Protein AF-A0AAD9GRA9-F1 (afdb_monomer_lite)

Foldseek 3Di:
DQDPVNVVVVVVVVVVCCVVPQDVCNLVVLVVCLQPAADPDDLVVSVVVNVVSCVSNVDDFVSSQVSSLVRYPDPQLSVQLVVVPDPTNVSSSVSSVVRVD

pLDDT: mean 87.87, std 10.51, range [48.94, 97.06]

Radius of gyration: 18.51 Å; chains: 1; bounding box: 30×25×58 Å

Organism: NCBI:txid4793

InterPro domains:
  IPR005162 Retrotransposon-derived protein PEG10, N-terminal capsid-like domain [PF03732] (7-73)

Secondary structure (DSSP, 8-state):
---HHHHHHHHHHHHHHHHHHSPTTHHHHHHHHHHT----S-HHHHHHHHHHHHHHH---HHHHHHHHHHH-S-HHHHHHHHHT--SSHHHHHHHHHHHT-

Sequence (101 aa):
MTDDSSSKLWNAMKLNMAMEFMEPNFMEKSRNRLLTINQTGGYTGYVGNFRELNRIVQVDSLTAMNVFLNGLSDVNMKREILRKKPVDLNSAIQEGFLSGN

Structure (mmCIF, N/CA/C/O backbone):
data_AF-A0AAD9GRA9-F1
#
_entry.id   AF-A0AAD9GRA9-F1
#
loop_
_atom_site.group_PDB
_atom_site.id
_atom_site.type_symbol
_atom_site.label_atom_id
_atom_site.label_alt_id
_atom_site.label_comp_id
_atom_site.label_asym_id
_atom_site.label_entity_id
_atom_site.label_seq_id
_atom_site.pdbx_PDB_ins_code
_atom_site.Cartn_x
_atom_site.Cartn_y
_atom_site.Cartn_z
_atom_site.occupancy
_atom_site.B_iso_or_equiv
_atom_site.auth_seq_id
_atom_site.auth_comp_id
_atom_site.auth_asym_id
_atom_site.auth_atom_id
_atom_site.pdbx_PDB_model_num
ATOM 1 N N . MET A 1 1 ? -9.893 -7.010 -42.543 1.00 54.47 1 MET A N 1
ATOM 2 C CA . MET A 1 1 ? -8.926 -7.938 -41.922 1.00 54.47 1 MET A CA 1
ATOM 3 C C . MET A 1 1 ? -7.594 -7.218 -41.898 1.00 54.47 1 MET A C 1
ATOM 5 O O . MET A 1 1 ? -7.092 -6.903 -42.965 1.00 54.47 1 MET A O 1
ATOM 9 N N . THR A 1 2 ? -7.090 -6.844 -40.726 1.00 58.56 2 THR A N 1
ATOM 10 C CA . THR A 1 2 ? -5.717 -6.336 -40.590 1.00 58.56 2 THR A CA 1
ATOM 11 C C . THR A 1 2 ? -4.787 -7.526 -40.784 1.00 58.56 2 THR A C 1
ATOM 13 O O . THR A 1 2 ? -5.002 -8.556 -40.145 1.00 58.56 2 THR A O 1
ATOM 16 N N . ASP A 1 3 ? -3.829 -7.441 -41.707 1.00 79.75 3 ASP A N 1
ATOM 17 C CA . ASP A 1 3 ? -2.873 -8.532 -41.872 1.00 79.75 3 ASP A CA 1
ATOM 18 C C . ASP A 1 3 ? -1.952 -8.643 -40.643 1.00 79.75 3 ASP A C 1
ATOM 20 O O . ASP A 1 3 ? -1.746 -7.686 -39.889 1.00 79.75 3 ASP A O 1
ATOM 24 N N . ASP A 1 4 ? -1.420 -9.843 -40.419 1.00 79.19 4 ASP A N 1
ATOM 25 C CA . ASP A 1 4 ? -0.574 -10.168 -39.265 1.00 79.19 4 ASP A CA 1
ATOM 26 C C . ASP A 1 4 ? 0.684 -9.276 -39.194 1.00 79.19 4 ASP A C 1
ATOM 28 O O . ASP A 1 4 ? 1.188 -8.968 -38.112 1.00 79.19 4 ASP A O 1
ATOM 32 N N . SER A 1 5 ? 1.157 -8.784 -40.344 1.00 80.81 5 SER A N 1
ATOM 33 C CA . SER A 1 5 ? 2.304 -7.875 -40.422 1.00 80.81 5 SER A CA 1
ATOM 34 C C . SER A 1 5 ? 1.990 -6.500 -39.827 1.00 80.81 5 SER A C 1
ATOM 36 O O . SER A 1 5 ? 2.770 -5.964 -39.037 1.00 80.81 5 SER A O 1
ATOM 38 N N . SER A 1 6 ? 0.799 -5.980 -40.115 1.00 79.25 6 SER A N 1
ATOM 39 C CA . SER A 1 6 ? 0.297 -4.698 -39.632 1.00 79.25 6 SER A CA 1
ATOM 40 C C . SER A 1 6 ? 0.061 -4.747 -38.124 1.00 79.25 6 SER A C 1
ATOM 42 O O . SER A 1 6 ? 0.420 -3.817 -37.401 1.00 79.25 6 SER A O 1
ATOM 44 N N . SER A 1 7 ? -0.470 -5.864 -37.618 1.00 81.50 7 SER A N 1
ATOM 45 C CA . SER A 1 7 ? -0.639 -6.083 -36.179 1.00 81.50 7 SER A CA 1
ATOM 46 C C . SER A 1 7 ? 0.699 -6.170 -35.439 1.00 81.50 7 SER A C 1
ATOM 48 O O . SER A 1 7 ? 0.843 -5.589 -34.361 1.00 81.50 7 SER A O 1
ATOM 50 N N . LYS A 1 8 ? 1.702 -6.841 -36.015 1.00 83.62 8 LYS A N 1
ATOM 51 C CA . LYS A 1 8 ? 3.054 -6.923 -35.439 1.00 83.62 8 LYS A CA 1
ATOM 52 C C . LYS A 1 8 ? 3.751 -5.567 -35.409 1.00 83.62 8 LYS A C 1
ATOM 54 O O . LYS A 1 8 ? 4.305 -5.204 -34.373 1.00 83.62 8 LYS A O 1
ATOM 59 N N . LEU A 1 9 ? 3.674 -4.805 -36.501 1.00 85.00 9 LEU A N 1
ATOM 60 C CA . LEU A 1 9 ? 4.244 -3.460 -36.580 1.00 85.00 9 LEU A CA 1
ATOM 61 C C . LEU A 1 9 ? 3.606 -2.525 -35.546 1.00 85.00 9 LEU A C 1
ATOM 63 O O . LEU A 1 9 ? 4.314 -1.812 -34.839 1.00 85.00 9 LEU A O 1
ATOM 67 N N . TRP A 1 10 ? 2.282 -2.588 -35.393 1.00 79.50 10 TRP A N 1
ATOM 68 C CA . TRP A 1 10 ? 1.557 -1.791 -34.406 1.00 79.50 10 TRP A CA 1
ATOM 69 C C . TRP A 1 10 ? 1.948 -2.132 -32.962 1.00 79.50 10 TRP A C 1
ATOM 71 O O . TRP A 1 10 ? 2.174 -1.238 -32.147 1.00 7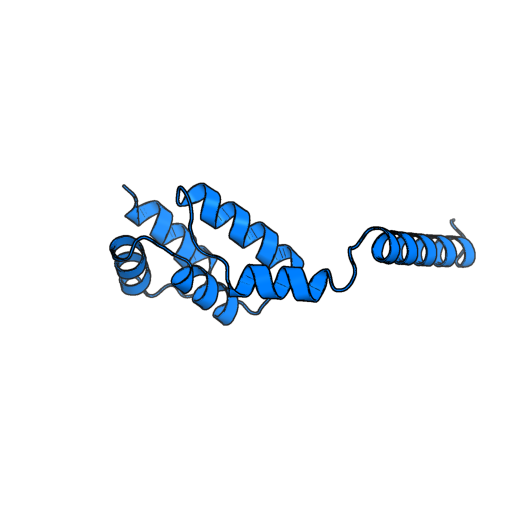9.50 10 TRP A O 1
ATOM 81 N N . ASN A 1 11 ? 2.092 -3.420 -32.644 1.00 81.25 11 ASN A N 1
ATOM 82 C CA . ASN A 1 11 ? 2.547 -3.858 -31.325 1.00 81.25 11 ASN A CA 1
ATOM 83 C C . ASN A 1 11 ? 3.992 -3.427 -31.040 1.00 81.25 11 ASN A C 1
ATOM 85 O O . ASN A 1 11 ? 4.279 -2.970 -29.935 1.00 81.25 11 ASN A O 1
ATOM 89 N N . ALA A 1 12 ? 4.883 -3.519 -32.032 1.00 80.38 12 ALA A N 1
ATOM 90 C CA . ALA A 1 12 ? 6.266 -3.066 -31.910 1.00 80.38 12 ALA A CA 1
ATOM 91 C C . ALA A 1 12 ? 6.354 -1.545 -31.713 1.00 80.38 12 ALA A C 1
ATOM 93 O O . ALA A 1 12 ? 7.077 -1.082 -30.836 1.00 80.38 12 ALA A O 1
ATOM 94 N N . MET A 1 13 ? 5.564 -0.764 -32.457 1.00 77.81 13 MET A N 1
ATOM 95 C CA . MET A 1 13 ? 5.474 0.689 -32.275 1.00 77.81 13 MET A CA 1
ATOM 96 C C . MET A 1 13 ? 4.944 1.057 -30.891 1.00 77.81 13 MET A C 1
ATOM 98 O O . MET A 1 13 ? 5.504 1.925 -30.233 1.00 77.81 13 MET A O 1
ATOM 102 N N . LYS A 1 14 ? 3.907 0.365 -30.410 1.00 77.44 14 LYS A N 1
ATOM 103 C CA . LYS A 1 14 ? 3.356 0.584 -29.069 1.00 77.44 14 LYS A CA 1
ATOM 104 C C . LYS A 1 14 ? 4.368 0.253 -27.969 1.00 77.44 14 LYS A C 1
ATOM 106 O O . LYS A 1 14 ? 4.432 0.973 -26.977 1.00 77.44 14 LYS A O 1
ATOM 111 N N . LEU A 1 15 ? 5.163 -0.804 -28.151 1.00 75.44 15 LEU A N 1
ATOM 112 C CA . LEU A 1 15 ? 6.250 -1.160 -27.240 1.00 75.44 15 LEU A CA 1
ATOM 113 C C . LEU A 1 15 ? 7.360 -0.102 -27.266 1.00 75.44 15 LEU A C 1
ATOM 115 O O . LEU A 1 15 ? 7.772 0.351 -26.207 1.00 75.44 15 LEU A O 1
ATOM 119 N N . ASN A 1 16 ? 7.800 0.335 -28.450 1.00 72.31 16 ASN A N 1
ATOM 120 C CA . ASN A 1 16 ? 8.809 1.386 -28.587 1.00 72.31 16 ASN A CA 1
ATOM 121 C C . ASN A 1 16 ? 8.339 2.706 -27.979 1.00 72.31 16 ASN A C 1
ATOM 123 O O . ASN A 1 16 ? 9.079 3.304 -27.215 1.00 72.31 16 ASN A O 1
ATOM 127 N N . MET A 1 17 ? 7.094 3.121 -28.219 1.00 71.31 17 MET A N 1
ATOM 128 C CA . MET A 1 17 ? 6.523 4.309 -27.580 1.00 71.31 17 MET A CA 1
ATOM 129 C C . MET A 1 17 ? 6.450 4.144 -26.061 1.00 71.31 17 MET A C 1
ATOM 131 O O . MET A 1 17 ? 6.791 5.064 -25.330 1.00 71.31 17 MET A O 1
ATOM 135 N N . ALA A 1 18 ? 6.057 2.971 -25.558 1.00 66.94 18 ALA A N 1
ATOM 136 C CA . ALA A 1 18 ? 6.092 2.718 -24.123 1.00 66.94 18 ALA A CA 1
ATOM 137 C C . ALA A 1 18 ? 7.523 2.807 -23.569 1.00 66.94 18 ALA A C 1
ATOM 139 O O . ALA A 1 18 ? 7.704 3.396 -22.516 1.00 66.94 18 ALA A O 1
ATOM 140 N N . MET A 1 19 ? 8.532 2.292 -24.276 1.00 64.31 19 MET A N 1
ATOM 141 C CA . MET A 1 19 ? 9.939 2.361 -23.859 1.00 64.31 19 MET A CA 1
ATOM 142 C C . MET A 1 19 ? 10.546 3.767 -23.972 1.00 64.31 19 MET A C 1
ATOM 144 O O . MET A 1 19 ? 11.352 4.133 -23.126 1.00 64.31 19 MET A O 1
ATOM 148 N N . GLU A 1 20 ? 10.177 4.553 -24.985 1.00 64.31 20 GLU A N 1
ATOM 149 C CA . GLU A 1 20 ? 10.683 5.917 -25.194 1.00 64.31 20 GLU A CA 1
ATOM 150 C C . GLU A 1 20 ? 10.021 6.939 -24.262 1.00 64.31 20 GLU A C 1
ATOM 152 O O . GLU A 1 20 ? 10.677 7.879 -23.815 1.00 64.31 20 GLU A O 1
ATOM 157 N N . PHE A 1 21 ? 8.732 6.763 -23.949 1.00 63.62 21 PHE A N 1
ATOM 158 C CA . PHE A 1 21 ? 7.992 7.662 -23.058 1.00 63.62 21 PHE A CA 1
ATOM 159 C C . PHE A 1 21 ? 8.009 7.224 -21.589 1.00 63.62 21 PHE A C 1
ATOM 161 O O . PHE A 1 21 ? 7.759 8.054 -20.711 1.00 63.62 21 PHE A O 1
ATOM 168 N N . MET A 1 22 ? 8.287 5.951 -21.283 1.00 69.19 22 MET A N 1
ATOM 169 C CA . MET A 1 22 ? 8.584 5.550 -19.910 1.00 69.19 22 MET A CA 1
ATOM 170 C C . MET A 1 22 ? 10.008 5.960 -19.571 1.00 69.19 22 MET A C 1
ATOM 172 O O . MET A 1 22 ? 10.971 5.540 -20.204 1.00 69.19 22 MET A O 1
ATOM 176 N N . GLU A 1 23 ? 10.133 6.766 -18.523 1.00 71.38 23 GLU A N 1
ATOM 177 C CA . GLU A 1 23 ? 11.423 7.131 -17.957 1.00 71.38 23 GLU A CA 1
ATOM 178 C C . GLU A 1 23 ? 12.277 5.866 -17.712 1.00 71.38 23 GLU A C 1
ATOM 180 O O . GLU A 1 23 ? 11.737 4.849 -17.259 1.00 71.38 23 GLU A O 1
ATOM 185 N N . PRO A 1 24 ? 13.600 5.890 -17.962 1.00 78.38 24 PRO A N 1
ATOM 186 C CA . PRO A 1 24 ? 14.461 4.765 -17.629 1.00 78.38 24 PRO A CA 1
ATOM 187 C C . PRO A 1 24 ? 14.217 4.294 -16.193 1.00 78.38 24 PRO A C 1
ATOM 189 O O . PRO A 1 24 ? 14.096 5.104 -15.262 1.00 78.38 24 PRO A O 1
ATOM 192 N N . AS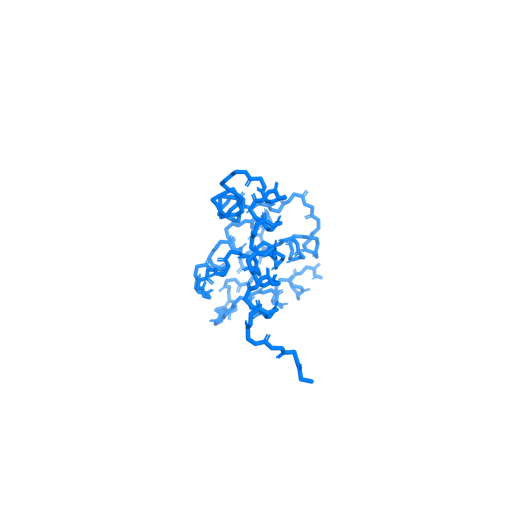N A 1 25 ? 14.124 2.975 -16.026 1.00 81.62 25 ASN A N 1
ATOM 193 C CA . ASN A 1 25 ? 13.826 2.311 -14.758 1.00 81.62 25 ASN A CA 1
ATOM 194 C C . ASN A 1 25 ? 12.453 2.684 -14.165 1.00 81.62 25 ASN A C 1
ATOM 196 O O . ASN A 1 25 ? 12.269 2.594 -12.951 1.00 81.62 25 ASN A O 1
ATOM 200 N N . PHE A 1 26 ? 11.474 3.082 -14.991 1.00 83.38 26 PHE A N 1
ATOM 201 C CA . PHE A 1 26 ? 10.117 3.441 -14.556 1.00 83.38 26 PHE A CA 1
ATOM 202 C C . PHE A 1 26 ? 9.528 2.423 -13.575 1.00 83.38 26 PHE A C 1
ATOM 204 O O . PHE A 1 26 ? 9.098 2.796 -12.489 1.00 83.38 26 PHE A O 1
ATOM 211 N N . MET A 1 27 ? 9.584 1.129 -13.907 1.00 86.38 27 MET A N 1
ATOM 212 C CA . MET A 1 27 ? 9.041 0.074 -13.045 1.00 86.38 27 MET A CA 1
ATOM 213 C C . MET A 1 27 ? 9.761 -0.021 -11.695 1.00 86.38 27 MET A C 1
ATOM 215 O O . MET A 1 27 ? 9.110 -0.211 -10.667 1.00 86.38 27 MET A O 1
ATOM 219 N N . GLU A 1 28 ? 11.085 0.141 -11.669 1.00 89.19 28 GLU A N 1
ATOM 220 C CA . GLU A 1 28 ? 11.862 0.156 -10.423 1.00 89.19 28 GLU A CA 1
ATOM 221 C C . GLU A 1 28 ? 11.535 1.397 -9.588 1.00 89.19 28 GLU A C 1
ATOM 223 O O . GLU A 1 28 ? 11.317 1.291 -8.382 1.00 89.19 28 GLU A O 1
ATOM 228 N N . LYS A 1 29 ? 11.407 2.567 -10.225 1.00 89.38 29 LYS A N 1
ATOM 229 C CA . LYS A 1 29 ? 10.996 3.817 -9.572 1.00 89.38 29 LYS A CA 1
ATOM 230 C C . LYS A 1 29 ? 9.584 3.717 -9.003 1.00 89.38 29 LYS A C 1
ATOM 232 O O . LYS A 1 29 ? 9.370 4.098 -7.854 1.00 89.38 29 LYS A O 1
ATOM 237 N N . SER A 1 30 ? 8.629 3.176 -9.759 1.00 91.00 30 SER A N 1
ATOM 238 C CA . SER A 1 30 ? 7.258 2.944 -9.294 1.00 91.00 30 SER A CA 1
ATOM 239 C C . SER A 1 30 ? 7.223 1.959 -8.129 1.00 91.00 30 SER A C 1
ATOM 241 O O . SER A 1 30 ? 6.537 2.219 -7.142 1.00 91.00 30 SER A O 1
ATOM 243 N N . ARG A 1 31 ? 7.998 0.867 -8.199 1.00 93.56 31 ARG A N 1
ATOM 244 C CA . ARG A 1 31 ? 8.124 -0.104 -7.104 1.00 93.56 31 ARG A CA 1
ATOM 245 C C . ARG A 1 31 ? 8.699 0.547 -5.852 1.00 93.56 31 ARG A C 1
ATOM 247 O O . ARG A 1 31 ? 8.101 0.423 -4.790 1.00 93.56 31 ARG A O 1
ATOM 254 N N . ASN A 1 32 ? 9.802 1.280 -5.973 1.00 94.31 32 ASN A N 1
ATOM 255 C CA . ASN A 1 32 ? 10.409 1.983 -4.845 1.00 94.31 32 ASN A CA 1
ATOM 256 C C . ASN A 1 32 ? 9.439 2.996 -4.239 1.00 94.31 32 ASN A C 1
ATOM 258 O O . ASN A 1 32 ? 9.300 3.046 -3.023 1.00 94.31 32 ASN A O 1
ATOM 262 N N . ARG A 1 33 ? 8.714 3.746 -5.076 1.00 94.31 33 ARG A N 1
ATOM 263 C CA . ARG A 1 33 ? 7.708 4.711 -4.622 1.00 94.31 33 ARG A CA 1
ATOM 264 C C . ARG A 1 33 ? 6.533 4.051 -3.907 1.00 94.31 33 ARG A C 1
ATOM 266 O O . ARG A 1 33 ? 6.030 4.633 -2.956 1.00 94.31 33 ARG A O 1
ATOM 273 N N . LEU A 1 34 ? 6.103 2.863 -4.338 1.00 96.31 34 LEU A N 1
ATOM 274 C CA . LEU A 1 34 ? 5.092 2.082 -3.624 1.00 96.31 34 LEU A CA 1
ATOM 275 C C . LEU A 1 34 ? 5.628 1.612 -2.267 1.00 96.31 34 LEU A C 1
ATOM 277 O O . LEU A 1 34 ? 4.956 1.789 -1.262 1.00 96.31 34 LEU A O 1
ATOM 281 N N . LEU A 1 35 ? 6.836 1.046 -2.224 1.00 95.19 35 LEU A N 1
ATOM 282 C CA . LEU A 1 35 ? 7.421 0.493 -0.996 1.00 95.19 35 LEU A CA 1
ATOM 283 C C . LEU A 1 35 ? 7.743 1.557 0.063 1.00 95.19 35 LEU A C 1
ATOM 285 O O . LEU A 1 35 ? 7.792 1.233 1.247 1.00 95.19 35 LEU A O 1
ATOM 289 N N . THR A 1 36 ? 7.953 2.808 -0.346 1.00 95.31 36 THR A N 1
ATOM 290 C CA . THR A 1 36 ? 8.237 3.940 0.550 1.00 95.31 36 THR A CA 1
ATOM 291 C C . THR A 1 36 ? 7.065 4.913 0.687 1.00 95.31 36 THR A C 1
ATOM 293 O O . THR A 1 36 ? 7.236 6.014 1.216 1.00 95.31 36 THR A O 1
ATOM 296 N N . ILE A 1 37 ? 5.872 4.538 0.208 1.00 95.69 37 ILE A N 1
ATOM 297 C CA . ILE A 1 37 ? 4.705 5.417 0.244 1.00 95.69 37 ILE A CA 1
ATOM 298 C C . ILE A 1 37 ? 4.277 5.686 1.689 1.00 95.69 37 ILE A C 1
ATOM 300 O O . ILE A 1 37 ? 4.004 4.767 2.455 1.00 95.69 37 ILE A O 1
ATOM 304 N N . ASN A 1 38 ? 4.152 6.965 2.034 1.00 95.75 38 ASN A N 1
ATOM 305 C CA . ASN A 1 38 ? 3.647 7.413 3.326 1.00 95.75 38 ASN A CA 1
ATOM 306 C C . ASN A 1 38 ? 2.473 8.373 3.127 1.00 95.75 38 ASN A C 1
ATOM 308 O O . ASN A 1 38 ? 2.412 9.123 2.148 1.00 95.75 38 ASN A O 1
ATOM 312 N N . GLN A 1 39 ? 1.544 8.363 4.073 1.00 95.31 39 GLN A N 1
ATOM 313 C CA . GLN A 1 39 ? 0.412 9.270 4.120 1.00 95.31 39 GLN A CA 1
ATOM 314 C C . GLN A 1 39 ? 0.890 10.678 4.491 1.00 95.31 39 GLN A C 1
ATOM 316 O O . GLN A 1 39 ? 1.224 10.959 5.639 1.00 95.31 39 GLN A O 1
ATOM 321 N N . THR A 1 40 ? 0.886 11.581 3.513 1.00 90.38 40 THR A N 1
ATOM 322 C CA . THR A 1 40 ? 1.241 13.000 3.693 1.00 90.38 40 THR A CA 1
ATOM 323 C C . THR A 1 40 ? 0.025 13.925 3.790 1.00 90.38 40 THR A C 1
ATOM 325 O O . THR A 1 40 ? 0.175 15.098 4.114 1.00 90.38 40 THR A O 1
ATOM 328 N N . GLY A 1 41 ? -1.181 13.413 3.527 1.00 89.81 41 GLY A N 1
ATOM 329 C CA . GLY A 1 41 ? -2.433 14.169 3.561 1.00 89.81 41 GLY A CA 1
ATOM 330 C C . GLY A 1 41 ? -3.605 13.348 4.097 1.00 89.81 41 GLY A C 1
ATOM 331 O O . GLY A 1 41 ? -3.426 12.375 4.832 1.00 89.81 41 GLY A O 1
ATOM 332 N N . GLY A 1 42 ? -4.824 13.737 3.719 1.00 93.12 42 GLY A N 1
ATOM 333 C CA . GLY A 1 42 ? -6.038 13.033 4.128 1.00 93.12 42 GLY A CA 1
ATOM 334 C C . GLY A 1 42 ? -6.064 11.570 3.670 1.00 93.12 42 GLY A C 1
ATOM 335 O O . GLY A 1 42 ? -5.501 11.217 2.629 1.00 93.12 42 GLY A O 1
ATOM 336 N N . TYR A 1 43 ? -6.763 10.732 4.436 1.00 94.25 43 TYR A N 1
ATOM 337 C CA . TYR A 1 43 ? -6.846 9.288 4.202 1.00 94.25 43 TYR A CA 1
ATOM 338 C C . TYR A 1 43 ? -7.318 8.941 2.781 1.00 94.25 43 TYR A C 1
ATOM 340 O O . TYR A 1 43 ? -6.694 8.134 2.097 1.00 94.25 43 TYR A O 1
ATOM 348 N N . THR A 1 44 ? -8.349 9.627 2.279 1.00 94.56 44 THR A N 1
ATOM 349 C CA . THR A 1 44 ? -8.869 9.435 0.914 1.00 94.56 44 THR A CA 1
ATOM 350 C C . THR A 1 44 ? -7.801 9.652 -0.159 1.00 94.56 44 THR A C 1
ATOM 352 O O . THR A 1 44 ? -7.685 8.853 -1.088 1.00 94.56 44 THR A O 1
ATOM 355 N N . GLY A 1 45 ? -6.993 10.709 -0.023 1.00 95.19 45 GLY A N 1
ATOM 356 C CA . GLY A 1 45 ? -5.910 11.003 -0.965 1.00 95.19 45 GLY A CA 1
ATOM 357 C C . GLY A 1 45 ? -4.805 9.950 -0.908 1.00 95.19 45 GLY A C 1
ATOM 358 O O . GLY A 1 45 ? -4.297 9.522 -1.943 1.00 95.19 45 GLY A O 1
ATOM 359 N N . TYR A 1 46 ? -4.484 9.469 0.294 1.00 96.44 46 TYR A N 1
ATOM 360 C CA . TYR A 1 46 ? -3.537 8.373 0.476 1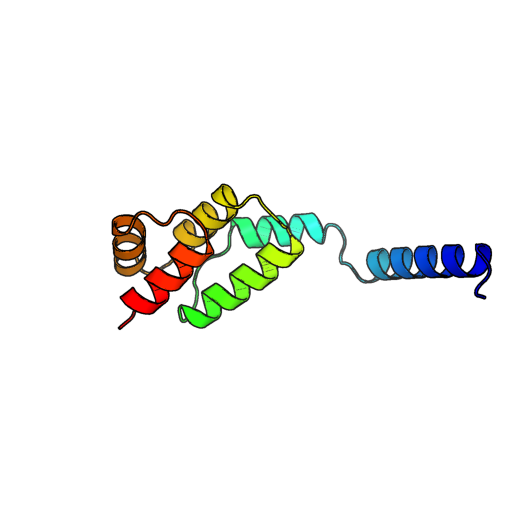.00 96.44 46 TYR A CA 1
ATOM 361 C C . TYR A 1 46 ? -4.015 7.074 -0.186 1.00 96.44 46 TYR A C 1
ATOM 363 O O . TYR A 1 46 ? -3.266 6.474 -0.956 1.00 96.44 46 TYR A O 1
ATOM 371 N N . VAL A 1 47 ? -5.273 6.680 0.037 1.00 96.31 47 VAL A N 1
ATOM 372 C CA . VAL A 1 47 ? -5.882 5.493 -0.586 1.00 96.31 47 VAL A CA 1
ATOM 373 C C . VAL A 1 47 ? -5.854 5.587 -2.113 1.00 96.31 47 VAL A C 1
ATOM 375 O O . VAL A 1 47 ? -5.506 4.607 -2.774 1.00 96.31 47 VAL A O 1
ATOM 378 N N . GLY A 1 48 ? -6.191 6.753 -2.677 1.00 96.06 48 GLY A N 1
ATOM 379 C CA . GLY A 1 48 ? -6.139 6.994 -4.121 1.00 96.06 48 GLY A CA 1
ATOM 380 C C . GLY A 1 48 ? -4.734 6.784 -4.688 1.00 96.06 48 GLY A C 1
ATOM 381 O O . GLY A 1 48 ? -4.535 5.921 -5.543 1.00 96.06 48 GLY A O 1
ATOM 382 N N . ASN A 1 49 ? -3.747 7.488 -4.128 1.00 95.12 49 ASN A N 1
ATOM 383 C CA . ASN A 1 49 ? -2.349 7.395 -4.556 1.00 95.12 49 ASN A CA 1
ATOM 384 C C . ASN A 1 49 ? -1.791 5.969 -4.424 1.00 95.12 49 ASN A C 1
ATOM 386 O O . ASN A 1 49 ? -1.092 5.481 -5.314 1.00 95.12 49 ASN A 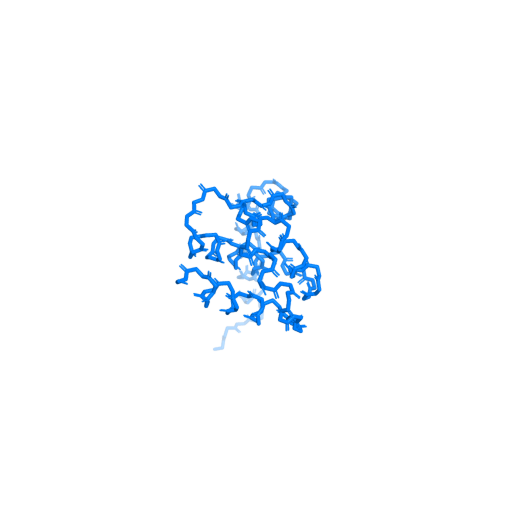O 1
ATOM 390 N N . PHE A 1 50 ? -2.115 5.280 -3.325 1.00 97.06 50 PHE A N 1
ATOM 391 C CA . PHE A 1 50 ? -1.695 3.900 -3.106 1.00 97.06 50 PHE A CA 1
ATOM 392 C C . PHE A 1 50 ? -2.279 2.959 -4.165 1.00 97.06 50 PHE A C 1
ATOM 394 O O . PHE A 1 50 ? -1.552 2.154 -4.746 1.00 97.06 50 PHE A O 1
ATOM 401 N N . ARG A 1 51 ? -3.585 3.066 -4.450 1.00 95.75 51 ARG A N 1
ATOM 402 C CA . ARG A 1 51 ? -4.262 2.229 -5.453 1.00 95.75 51 ARG A CA 1
ATOM 403 C C . ARG A 1 51 ? -3.690 2.434 -6.849 1.00 95.75 51 ARG A C 1
ATOM 405 O O . ARG A 1 51 ? -3.499 1.453 -7.564 1.00 95.75 51 ARG A O 1
ATOM 412 N N . GLU A 1 52 ? -3.387 3.672 -7.227 1.00 94.00 52 GLU A N 1
ATOM 413 C CA . GLU A 1 52 ? -2.777 3.968 -8.525 1.00 94.00 52 GLU A CA 1
ATOM 414 C C . GLU A 1 52 ? -1.389 3.338 -8.669 1.00 94.00 52 GLU A C 1
ATOM 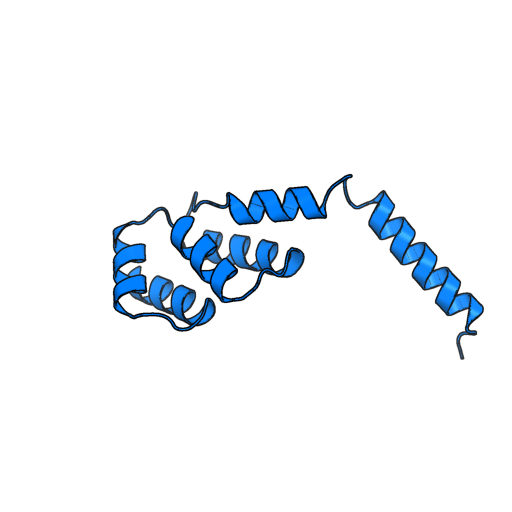416 O O . GLU A 1 52 ? -1.125 2.662 -9.666 1.00 94.00 52 GLU A O 1
ATOM 421 N N . LEU A 1 53 ? -0.529 3.488 -7.657 1.00 94.19 53 LEU A N 1
ATOM 422 C CA . LEU A 1 53 ? 0.805 2.883 -7.655 1.00 94.19 53 LEU A CA 1
ATOM 423 C C . LEU A 1 53 ? 0.734 1.353 -7.632 1.00 94.19 53 LEU A C 1
ATOM 425 O O . LEU A 1 53 ? 1.432 0.691 -8.402 1.00 94.19 53 LEU A O 1
ATOM 429 N N . ASN A 1 54 ? -0.147 0.779 -6.811 1.00 94.56 54 ASN A N 1
ATOM 430 C CA . ASN A 1 54 ? -0.320 -0.668 -6.738 1.00 94.56 54 ASN A CA 1
ATOM 431 C C . ASN A 1 54 ? -0.883 -1.259 -8.043 1.00 94.56 54 ASN A C 1
ATOM 433 O O . ASN A 1 54 ? -0.520 -2.369 -8.414 1.00 94.56 54 ASN A O 1
ATOM 437 N N . ARG A 1 55 ? -1.711 -0.515 -8.790 1.00 93.50 55 ARG A N 1
ATOM 438 C CA . ARG A 1 55 ? -2.208 -0.935 -10.114 1.00 93.50 55 ARG A CA 1
ATOM 439 C C . ARG A 1 55 ? -1.083 -1.075 -11.145 1.00 93.50 55 ARG A C 1
ATOM 441 O O . ARG A 1 55 ? -1.167 -1.940 -12.016 1.00 93.50 55 ARG A O 1
ATOM 448 N N . ILE A 1 56 ? -0.067 -0.215 -11.058 1.00 90.56 56 ILE A N 1
ATOM 449 C CA . ILE A 1 56 ? 1.097 -0.223 -11.955 1.00 90.56 56 ILE A CA 1
ATOM 450 C C . ILE A 1 56 ? 2.071 -1.337 -11.555 1.00 90.56 56 ILE A C 1
ATOM 452 O O . ILE A 1 56 ? 2.508 -2.100 -12.409 1.00 90.56 56 ILE A O 1
ATOM 456 N N . VAL A 1 57 ? 2.409 -1.434 -10.265 1.00 91.81 57 VAL A N 1
ATOM 457 C CA . VAL A 1 57 ? 3.454 -2.349 -9.767 1.00 91.81 57 VAL A CA 1
ATOM 458 C C . VAL A 1 57 ? 2.944 -3.780 -9.567 1.00 91.81 57 VAL A C 1
ATOM 460 O O . VAL A 1 57 ? 3.705 -4.718 -9.785 1.00 91.81 57 VAL A O 1
ATOM 463 N N . GLN A 1 58 ? 1.679 -3.943 -9.168 1.00 92.75 58 GLN A N 1
ATOM 464 C CA . GLN A 1 58 ? 0.996 -5.225 -8.955 1.00 92.75 58 GLN A CA 1
ATOM 465 C C . GLN A 1 58 ? 1.730 -6.166 -7.989 1.00 92.75 58 GLN A C 1
ATOM 467 O O . GLN A 1 58 ? 2.100 -7.283 -8.347 1.00 92.75 58 GLN A O 1
ATOM 472 N N . VAL A 1 59 ? 1.950 -5.721 -6.747 1.00 93.25 59 VAL A N 1
ATOM 473 C CA . VAL A 1 59 ? 2.453 -6.629 -5.701 1.00 93.25 59 VAL A CA 1
ATOM 474 C C . VAL A 1 59 ? 1.344 -7.568 -5.218 1.00 93.25 59 VAL A C 1
ATOM 476 O O . VAL A 1 59 ? 0.155 -7.306 -5.422 1.00 93.25 59 VAL A O 1
ATOM 479 N N . ASP A 1 60 ? 1.722 -8.671 -4.572 1.00 93.69 60 ASP A N 1
ATOM 480 C CA . ASP A 1 60 ? 0.753 -9.608 -4.009 1.00 93.69 60 ASP A CA 1
ATOM 481 C C . ASP A 1 60 ? -0.107 -8.948 -2.915 1.00 93.69 60 ASP A C 1
ATOM 483 O O . ASP A 1 60 ? 0.279 -7.953 -2.297 1.00 93.69 60 ASP A O 1
ATOM 487 N N . SER A 1 61 ? -1.295 -9.507 -2.675 1.00 90.44 61 SER A N 1
ATOM 488 C CA . SER A 1 61 ? -2.298 -8.907 -1.786 1.00 90.44 61 SER A CA 1
ATOM 489 C C . SER A 1 61 ? -1.794 -8.698 -0.352 1.00 90.44 61 SER A C 1
ATOM 491 O O . SER A 1 61 ? -2.082 -7.662 0.252 1.00 90.44 61 SER A O 1
ATOM 493 N N . LEU A 1 62 ? -1.001 -9.639 0.174 1.00 92.38 62 LEU A N 1
ATOM 494 C CA . LEU A 1 62 ? -0.466 -9.562 1.531 1.00 92.38 62 LEU A CA 1
ATOM 495 C C . LEU A 1 62 ? 0.588 -8.457 1.633 1.00 92.38 62 LEU A C 1
ATOM 497 O O . LEU A 1 62 ? 0.535 -7.632 2.546 1.00 92.38 62 LEU A O 1
ATOM 501 N N . THR A 1 63 ? 1.507 -8.393 0.668 1.00 94.44 63 THR A N 1
ATOM 502 C CA . THR A 1 63 ? 2.485 -7.305 0.576 1.00 94.44 63 THR A CA 1
ATOM 503 C C . THR A 1 63 ? 1.792 -5.957 0.408 1.00 94.44 63 THR A C 1
ATOM 505 O O . THR A 1 63 ? 2.128 -5.018 1.125 1.00 94.44 63 THR A O 1
ATOM 508 N N . ALA A 1 64 ? 0.787 -5.850 -0.468 1.00 96.12 64 ALA A N 1
ATOM 509 C CA . ALA A 1 64 ? 0.042 -4.609 -0.669 1.00 96.12 64 ALA A CA 1
ATOM 510 C C . ALA A 1 64 ? -0.606 -4.128 0.638 1.00 96.12 64 ALA A C 1
ATOM 512 O O . ALA A 1 64 ? -0.470 -2.962 1.002 1.00 96.12 64 ALA A O 1
ATOM 513 N N . MET A 1 65 ? -1.259 -5.029 1.377 1.00 96.00 65 MET A N 1
ATOM 514 C CA . MET A 1 65 ? -1.864 -4.704 2.668 1.00 96.00 65 MET A CA 1
ATOM 515 C C . MET A 1 65 ? -0.814 -4.255 3.693 1.00 96.00 65 MET A C 1
ATOM 517 O O . MET A 1 65 ? -1.008 -3.244 4.364 1.00 96.00 65 MET A O 1
ATOM 521 N N . ASN A 1 66 ? 0.319 -4.954 3.787 1.00 95.25 66 ASN A N 1
ATOM 522 C CA . ASN A 1 66 ? 1.389 -4.597 4.718 1.00 95.25 66 ASN A CA 1
ATOM 523 C C . ASN A 1 66 ? 2.008 -3.231 4.398 1.00 95.25 66 ASN A C 1
ATOM 525 O O . ASN A 1 66 ? 2.194 -2.417 5.301 1.00 95.25 66 ASN A O 1
ATOM 529 N N . VAL A 1 67 ? 2.301 -2.954 3.124 1.00 96.69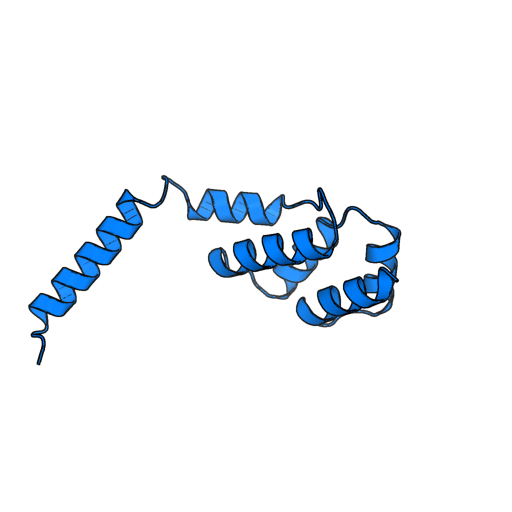 67 VAL A N 1
ATOM 530 C CA . VAL A 1 67 ? 2.842 -1.657 2.689 1.00 96.69 67 VAL A CA 1
ATOM 531 C C . VAL A 1 67 ? 1.827 -0.545 2.959 1.00 96.69 67 VAL A C 1
ATOM 533 O O . VAL A 1 67 ? 2.195 0.484 3.520 1.00 96.69 67 VAL A O 1
ATOM 536 N N . PHE A 1 68 ? 0.546 -0.771 2.653 1.00 96.88 68 PHE A N 1
ATOM 537 C CA . PHE A 1 68 ? -0.529 0.181 2.936 1.00 96.88 68 PHE A CA 1
ATOM 538 C C . PHE A 1 68 ? -0.615 0.526 4.429 1.00 96.88 68 PHE A C 1
ATOM 540 O O . PHE A 1 68 ? -0.569 1.690 4.812 1.00 96.88 68 PHE A O 1
ATOM 547 N N . LEU A 1 69 ? -0.682 -0.482 5.302 1.00 95.88 69 LEU A N 1
ATOM 548 C CA . LEU A 1 69 ? -0.773 -0.267 6.750 1.00 95.88 69 LEU A CA 1
ATOM 549 C C . LEU A 1 69 ? 0.493 0.376 7.331 1.00 95.88 69 LEU A C 1
ATOM 551 O O . LEU A 1 69 ? 0.427 1.073 8.345 1.00 95.88 69 LEU A O 1
ATOM 555 N N . ASN A 1 70 ? 1.657 0.132 6.731 1.00 95.69 70 ASN A N 1
ATOM 556 C CA . ASN A 1 70 ? 2.914 0.740 7.160 1.00 95.69 70 ASN A CA 1
ATOM 557 C C . ASN A 1 70 ? 3.063 2.194 6.725 1.00 95.69 70 ASN A C 1
ATOM 559 O O . ASN A 1 70 ? 3.694 2.950 7.456 1.00 95.69 70 ASN A O 1
ATOM 563 N N . GLY A 1 71 ? 2.440 2.588 5.616 1.00 95.62 71 GLY A N 1
ATOM 564 C CA . GLY A 1 71 ? 2.443 3.972 5.159 1.00 95.62 71 GLY A CA 1
ATOM 565 C C . GLY A 1 71 ? 1.429 4.883 5.857 1.00 95.62 71 GLY A C 1
ATOM 566 O O . GLY A 1 71 ? 1.474 6.091 5.636 1.00 95.62 71 GLY A O 1
ATOM 567 N N . LEU A 1 72 ? 0.518 4.359 6.688 1.00 95.81 72 LEU A N 1
ATOM 568 C CA . LEU A 1 72 ? -0.426 5.184 7.455 1.00 95.81 72 LEU A CA 1
ATOM 569 C C . LEU A 1 72 ? 0.299 6.038 8.499 1.00 95.81 72 LEU A C 1
ATOM 571 O O . LEU A 1 72 ? 1.083 5.524 9.298 1.00 95.81 72 LEU A O 1
ATOM 575 N N . SER A 1 73 ? -0.013 7.335 8.524 1.00 93.94 73 SER A N 1
ATOM 576 C CA . SER A 1 73 ? 0.544 8.274 9.504 1.00 93.94 73 SER A CA 1
ATOM 577 C C . SER A 1 73 ? -0.252 8.300 10.811 1.00 93.94 73 SER A C 1
ATOM 579 O O . SER A 1 73 ? 0.318 8.537 11.876 1.00 93.94 73 SER A O 1
ATOM 581 N N . ASP A 1 74 ? -1.554 8.012 10.753 1.00 91.12 74 ASP A N 1
ATOM 582 C CA . ASP A 1 74 ? -2.417 7.942 11.929 1.00 91.12 74 ASP A CA 1
ATOM 583 C C . ASP A 1 74 ? -2.299 6.574 12.625 1.00 91.12 74 ASP A C 1
ATOM 585 O O . ASP A 1 74 ? -2.802 5.543 12.163 1.00 91.12 74 ASP A O 1
ATOM 589 N N . VAL A 1 75 ? -1.631 6.580 13.780 1.00 89.88 75 VAL A N 1
ATOM 590 C CA . VAL A 1 75 ? -1.406 5.391 14.613 1.00 89.88 75 VAL A CA 1
ATOM 591 C C . VAL A 1 75 ? -2.710 4.845 15.202 1.00 89.88 75 VAL A C 1
ATOM 593 O O . VAL A 1 75 ? -2.844 3.626 15.344 1.00 89.88 75 VAL A O 1
ATOM 596 N N . ASN A 1 76 ? -3.674 5.708 15.534 1.00 91.00 76 ASN A N 1
ATOM 597 C CA . ASN A 1 76 ? -4.957 5.282 16.092 1.00 91.00 76 ASN A CA 1
ATOM 598 C C . ASN A 1 76 ? -5.795 4.591 15.019 1.00 91.00 76 ASN A C 1
ATOM 600 O O . ASN A 1 76 ? -6.283 3.485 15.246 1.00 91.00 76 ASN A O 1
ATOM 604 N N . MET A 1 77 ? -5.862 5.176 13.822 1.00 91.12 77 MET A N 1
ATOM 605 C CA . MET A 1 77 ? -6.523 4.553 12.674 1.00 91.12 77 MET A CA 1
ATOM 606 C C . MET A 1 77 ? -5.883 3.207 12.325 1.00 91.12 77 MET A C 1
ATOM 608 O O . MET A 1 77 ? -6.583 2.203 12.186 1.00 91.12 77 MET A O 1
ATOM 612 N N . LYS A 1 78 ? -4.546 3.146 12.246 1.00 93.88 78 LYS A N 1
ATOM 613 C CA . LYS A 1 78 ? -3.826 1.886 12.009 1.00 93.88 78 LYS A CA 1
ATOM 614 C C . LYS A 1 78 ? -4.192 0.828 13.053 1.00 93.88 78 LYS A C 1
ATOM 616 O O . LYS A 1 78 ? -4.404 -0.333 12.702 1.00 93.88 78 LYS A O 1
ATOM 621 N N . ARG A 1 79 ? -4.278 1.212 14.331 1.00 93.81 79 ARG A N 1
ATOM 622 C CA . ARG A 1 79 ? -4.657 0.308 15.425 1.00 93.81 79 ARG A CA 1
ATOM 623 C C . ARG A 1 79 ? -6.096 -0.193 15.281 1.00 93.81 79 ARG A C 1
ATOM 625 O O . ARG A 1 79 ? -6.310 -1.393 15.450 1.00 93.81 79 ARG A O 1
ATOM 632 N N . GLU A 1 80 ? -7.052 0.673 14.952 1.00 93.00 80 GLU A N 1
ATOM 633 C CA . GLU A 1 80 ? -8.449 0.265 14.759 1.00 93.00 80 GLU A CA 1
ATOM 634 C C . GLU A 1 80 ? -8.611 -0.692 13.577 1.00 93.00 80 GLU A C 1
ATOM 636 O O . GLU A 1 80 ? -9.234 -1.743 13.733 1.00 93.00 80 GLU A O 1
ATOM 641 N N . ILE A 1 81 ? -7.954 -0.418 12.445 1.00 93.94 81 ILE A N 1
ATOM 642 C CA . ILE A 1 81 ? -7.948 -1.332 11.295 1.00 93.94 81 ILE A CA 1
ATOM 643 C C . ILE A 1 81 ? -7.385 -2.700 11.705 1.00 93.94 81 ILE A C 1
ATOM 645 O O . ILE A 1 81 ? -8.004 -3.733 11.460 1.00 93.94 81 ILE A O 1
ATOM 649 N N . LEU A 1 82 ? -6.233 -2.736 12.385 1.00 93.56 82 LEU A N 1
ATOM 650 C CA . LEU A 1 82 ? -5.605 -3.993 12.809 1.00 93.56 82 LEU A CA 1
ATOM 651 C C . LEU A 1 82 ? -6.468 -4.789 13.798 1.00 93.56 82 LEU A C 1
ATOM 653 O O . LEU A 1 82 ? -6.480 -6.021 13.749 1.00 93.56 82 LEU A O 1
ATOM 657 N N . ARG A 1 83 ? -7.229 -4.111 14.666 1.00 94.12 83 ARG A N 1
ATOM 658 C CA . ARG A 1 83 ? -8.154 -4.755 15.613 1.00 94.12 83 ARG A CA 1
ATOM 659 C C . ARG A 1 83 ? -9.242 -5.559 14.901 1.00 94.12 83 ARG A C 1
ATOM 661 O O . ARG A 1 83 ? -9.682 -6.583 15.425 1.00 94.12 83 ARG A O 1
ATOM 668 N N . LYS A 1 84 ? -9.648 -5.122 13.708 1.00 93.50 84 LYS A N 1
ATOM 669 C CA . LYS A 1 84 ? -10.666 -5.774 12.872 1.00 93.50 84 LYS A CA 1
ATOM 670 C C . LYS A 1 84 ? -10.142 -6.983 12.102 1.00 93.50 84 LYS A C 1
ATOM 672 O O . LYS A 1 84 ? -10.951 -7.746 11.588 1.00 93.50 84 LYS A O 1
ATOM 677 N N . LYS A 1 85 ? -8.819 -7.195 12.086 1.00 92.25 85 LYS A N 1
ATOM 678 C CA . LYS A 1 85 ? -8.150 -8.313 11.399 1.00 92.25 85 LYS A CA 1
ATOM 679 C C . LYS A 1 85 ? -8.588 -8.421 9.927 1.00 92.25 85 LYS A C 1
ATOM 681 O O . LYS A 1 85 ? -9.203 -9.419 9.550 1.00 92.25 85 LYS A O 1
ATOM 686 N N . PRO A 1 86 ? -8.300 -7.401 9.098 1.00 92.69 86 PRO A N 1
ATOM 687 C CA . PRO A 1 86 ? -8.671 -7.424 7.691 1.00 92.69 86 PRO A CA 1
ATOM 688 C C . PRO A 1 86 ? -8.016 -8.613 6.982 1.00 92.69 86 PRO A C 1
ATOM 690 O O . PRO A 1 86 ? -6.851 -8.931 7.222 1.00 92.69 86 PRO A O 1
ATOM 693 N N . VAL A 1 87 ? -8.783 -9.261 6.106 1.00 92.06 87 VAL A N 1
ATOM 694 C CA . VAL A 1 87 ? -8.332 -10.421 5.320 1.00 92.06 87 VAL A CA 1
ATOM 695 C C . VAL A 1 87 ? -7.620 -10.019 4.028 1.00 92.06 87 VAL A C 1
ATOM 697 O O . VAL A 1 87 ? -6.852 -10.802 3.478 1.00 92.06 87 VAL A O 1
ATOM 700 N N . ASP A 1 88 ? -7.866 -8.798 3.552 1.00 92.75 88 ASP A N 1
ATOM 701 C CA . ASP A 1 88 ? -7.299 -8.251 2.327 1.00 92.75 88 ASP A CA 1
ATOM 702 C C . ASP A 1 88 ? -7.165 -6.717 2.391 1.00 92.75 88 ASP A C 1
ATOM 704 O O . ASP A 1 88 ? -7.648 -6.046 3.311 1.00 92.75 88 ASP A O 1
ATOM 708 N N . LEU A 1 89 ? -6.510 -6.151 1.372 1.00 94.38 89 LEU A N 1
ATOM 709 C CA . LEU A 1 89 ? -6.304 -4.709 1.235 1.00 94.38 89 LEU A CA 1
ATOM 710 C C . LEU A 1 89 ? -7.619 -3.911 1.206 1.00 94.38 89 LEU A C 1
ATOM 712 O O . LEU A 1 89 ? -7.672 -2.812 1.751 1.00 94.38 89 LEU A O 1
ATOM 716 N N . ASN A 1 90 ? -8.674 -4.418 0.563 1.00 94.38 90 ASN A N 1
ATOM 717 C CA . ASN A 1 90 ? -9.925 -3.668 0.435 1.00 94.38 90 ASN A CA 1
ATOM 718 C C . ASN A 1 90 ? -10.657 -3.585 1.773 1.00 94.38 90 ASN A C 1
ATOM 720 O O . ASN A 1 90 ? -11.159 -2.521 2.123 1.00 94.38 90 ASN A O 1
ATOM 724 N N . SER A 1 91 ? -10.638 -4.675 2.532 1.00 94.25 91 SER A N 1
ATOM 725 C CA . SER A 1 91 ? -11.131 -4.749 3.901 1.00 94.25 91 SER A CA 1
ATOM 726 C C . SER A 1 91 ? -10.369 -3.763 4.791 1.00 94.25 91 SER A C 1
ATOM 728 O O . SER A 1 91 ? -10.984 -2.974 5.501 1.00 94.25 91 SER A O 1
ATOM 730 N N . ALA A 1 92 ? -9.034 -3.722 4.690 1.00 94.81 92 ALA A N 1
ATOM 731 C CA . ALA A 1 92 ? -8.214 -2.759 5.432 1.00 94.81 92 ALA A CA 1
ATOM 732 C C . ALA A 1 92 ? -8.539 -1.295 5.073 1.00 94.81 92 ALA A C 1
ATOM 734 O O . ALA A 1 92 ? -8.596 -0.437 5.954 1.00 94.81 92 ALA A O 1
ATOM 735 N N . ILE A 1 93 ? -8.774 -1.010 3.788 1.00 95.19 93 ILE A N 1
ATOM 736 C CA . ILE A 1 93 ? -9.164 0.323 3.309 1.00 95.19 93 ILE A CA 1
ATOM 737 C C . ILE A 1 93 ? -10.549 0.719 3.838 1.00 95.19 93 ILE A C 1
ATOM 739 O O . ILE A 1 93 ? -10.752 1.840 4.299 1.00 95.19 93 ILE A O 1
ATOM 743 N N . GLN A 1 94 ? -11.515 -0.195 3.769 1.00 94.56 94 GLN A N 1
ATOM 744 C CA . GLN A 1 94 ? -12.876 0.061 4.226 1.00 94.56 94 GLN A CA 1
ATOM 745 C C . GLN A 1 94 ? -12.911 0.361 5.727 1.00 94.56 94 GLN A C 1
ATOM 747 O O . GLN A 1 94 ? -13.542 1.332 6.137 1.00 94.56 94 GLN A O 1
ATOM 752 N N . GLU A 1 95 ? -12.189 -0.413 6.537 1.00 94.00 95 GLU A N 1
ATOM 753 C CA . GLU A 1 95 ? -12.099 -0.170 7.980 1.00 94.00 95 GLU A CA 1
ATOM 754 C C . GLU A 1 95 ? -11.469 1.190 8.304 1.00 94.00 95 GLU A C 1
ATOM 756 O O . GLU A 1 95 ? -11.894 1.859 9.245 1.00 94.00 95 GLU A O 1
ATOM 761 N N . GLY A 1 96 ? -10.504 1.659 7.507 1.00 91.69 96 GLY A N 1
ATOM 762 C CA . GLY A 1 96 ? -9.929 2.988 7.710 1.00 91.69 96 GLY A CA 1
ATOM 763 C C . GLY A 1 96 ? -10.907 4.124 7.408 1.00 91.69 96 GLY A C 1
ATOM 764 O O . GLY A 1 96 ? -10.922 5.112 8.137 1.00 91.69 96 GLY A O 1
ATOM 765 N N . PHE A 1 97 ? -11.796 3.962 6.420 1.00 92.31 97 PHE A N 1
ATOM 766 C CA . PHE A 1 97 ? -12.888 4.919 6.193 1.00 92.31 97 PHE A CA 1
ATOM 767 C C . PHE A 1 97 ? -13.902 4.943 7.341 1.00 92.31 97 PHE A C 1
ATOM 769 O O . PHE A 1 97 ? -14.451 5.999 7.640 1.00 92.31 97 PHE A O 1
ATOM 776 N N . LEU A 1 98 ? -14.142 3.803 7.992 1.00 88.56 98 LEU A N 1
ATOM 777 C CA . LEU A 1 98 ? -15.035 3.717 9.150 1.00 88.56 98 LEU A CA 1
ATOM 778 C C . LEU A 1 98 ? -14.399 4.273 10.431 1.00 88.56 98 LEU A C 1
ATOM 780 O O . LEU A 1 98 ? -15.115 4.770 11.292 1.00 88.56 98 LEU A O 1
ATOM 784 N N . SER A 1 99 ? -13.072 4.197 10.550 1.00 78.81 99 SER A N 1
ATOM 785 C CA . SER A 1 99 ? -12.318 4.618 11.741 1.00 78.81 99 SER A CA 1
ATOM 786 C C . SER A 1 99 ? -12.000 6.119 11.781 1.00 78.81 99 SER A C 1
ATOM 788 O O . SER A 1 99 ? -11.539 6.610 12.805 1.00 78.81 99 SER A O 1
ATOM 790 N N . GLY A 1 100 ? -12.178 6.838 10.667 1.00 64.25 100 GLY A N 1
ATOM 791 C CA . GLY A 1 100 ? -11.907 8.277 10.554 1.00 64.25 100 GLY A CA 1
ATOM 792 C C . GLY A 1 100 ? -13.082 9.200 10.909 1.00 64.25 100 GLY A C 1
ATOM 793 O O . GLY A 1 100 ? -12.938 10.410 10.739 1.00 64.25 100 GLY A O 1
ATOM 794 N N . ASN A 1 101 ? -14.216 8.641 11.351 1.00 48.94 101 ASN A N 1
ATOM 795 C CA . ASN A 1 101 ? -15.400 9.366 11.830 1.00 48.94 101 ASN A CA 1
ATOM 796 C C . ASN A 1 101 ? -15.475 9.379 13.358 1.00 48.94 101 ASN A C 1
ATOM 798 O O . ASN A 1 101 ? -15.182 8.325 13.966 1.00 48.94 101 ASN A O 1
#